Protein AF-A0A0E0L0E4-F1 (afdb_monomer)

Radius of gyration: 17.65 Å; Cα contacts (8 Å, |Δi|>4): 82; chains: 1; bounding box: 41×25×49 Å

Solvent-accessible surface area (backbone atoms only — not comparable to full-atom values): 7408 Å² total; per-residue (Å²): 119,54,72,69,57,52,54,55,35,50,76,73,70,47,92,74,53,68,89,71,68,42,75,68,55,52,52,51,51,51,53,51,50,52,49,55,49,50,50,62,72,44,43,63,62,45,50,53,47,28,53,51,43,24,75,77,64,70,45,88,38,86,87,50,52,72,67,56,38,53,50,54,51,47,36,39,79,39,64,85,75,77,55,79,70,53,67,76,75,44,56,71,67,57,52,52,45,43,47,69,47,31,75,75,39,68,78,54,45,61,54,53,49,49,53,48,48,65,68,57,59,77,71,77,127

Nearest PDB structures (foldseek):
  3ouf-assembly1_A  TM=3.220E-01  e=3.395E+00  Bacillus cereus m1550

Mean predicted aligned error: 8.68 Å

Structure (mmCIF, N/CA/C/O backbone):
data_AF-A0A0E0L0E4-F1
#
_entry.id   AF-A0A0E0L0E4-F1
#
loop_
_atom_site.group_PDB
_atom_site.id
_atom_site.type_symbol
_atom_site.label_atom_id
_atom_site.label_alt_id
_atom_site.label_comp_id
_atom_site.label_asym_id
_atom_site.label_entity_id
_atom_site.label_seq_id
_atom_site.pdbx_PDB_ins_code
_atom_site.Cartn_x
_atom_site.Cartn_y
_atom_site.Cartn_z
_atom_site.occupancy
_atom_site.B_iso_or_equiv
_atom_site.auth_seq_id
_atom_site.auth_comp_id
_atom_site.auth_asym_id
_atom_site.auth_atom_id
_atom_site.pdbx_PDB_model_num
ATOM 1 N N . MET A 1 1 ? 22.308 -0.459 -23.152 1.00 84.81 1 MET A N 1
ATOM 2 C CA . MET A 1 1 ? 21.291 -1.029 -22.239 1.00 84.81 1 MET A CA 1
ATOM 3 C C . MET A 1 1 ? 21.944 -2.089 -21.368 1.00 84.81 1 MET A C 1
ATOM 5 O O . MET A 1 1 ? 22.704 -2.883 -21.908 1.00 84.81 1 MET A O 1
ATOM 9 N N . SER A 1 2 ? 21.704 -2.099 -20.056 1.00 88.94 2 SER A N 1
ATOM 10 C CA . SER A 1 2 ? 22.209 -3.167 -19.180 1.00 88.94 2 SER A CA 1
ATOM 11 C C . SER A 1 2 ? 21.304 -4.405 -19.233 1.00 88.94 2 SER A C 1
ATOM 13 O O . SER A 1 2 ? 20.128 -4.308 -19.587 1.00 88.94 2 SER A O 1
ATOM 15 N N . GLN A 1 3 ? 21.829 -5.569 -18.837 1.00 89.69 3 GLN A N 1
ATOM 16 C CA . GLN A 1 3 ? 21.037 -6.801 -18.740 1.00 89.69 3 GLN A CA 1
ATOM 17 C C . GLN A 1 3 ? 19.879 -6.661 -17.739 1.00 89.69 3 GLN A C 1
ATOM 19 O O . GLN A 1 3 ? 18.771 -7.107 -18.023 1.00 89.69 3 GLN A O 1
ATOM 24 N N . GLY A 1 4 ? 20.107 -5.991 -16.603 1.00 88.44 4 GLY A N 1
ATOM 25 C CA . GLY A 1 4 ? 19.070 -5.752 -15.596 1.00 88.44 4 GLY A CA 1
ATOM 26 C C . GLY A 1 4 ? 17.914 -4.896 -16.119 1.00 88.44 4 GLY A C 1
ATOM 27 O O . GLY A 1 4 ? 16.755 -5.249 -15.921 1.00 88.44 4 GLY A O 1
ATOM 28 N N . MET A 1 5 ? 18.217 -3.825 -16.861 1.00 89.56 5 MET A N 1
ATOM 29 C CA . MET A 1 5 ? 17.197 -2.985 -17.498 1.00 89.56 5 MET A CA 1
ATOM 30 C C . MET A 1 5 ? 16.384 -3.776 -18.529 1.00 89.56 5 MET A C 1
ATOM 32 O O . MET A 1 5 ? 15.162 -3.680 -18.539 1.00 89.56 5 MET A O 1
ATOM 36 N N . ASN A 1 6 ? 17.039 -4.605 -19.347 1.00 91.00 6 ASN A N 1
ATOM 37 C CA . ASN A 1 6 ? 16.347 -5.463 -20.310 1.00 91.00 6 ASN A CA 1
ATOM 38 C C . ASN A 1 6 ? 15.398 -6.455 -19.609 1.00 91.00 6 ASN A C 1
ATOM 40 O O . ASN A 1 6 ? 14.260 -6.638 -20.026 1.00 91.00 6 ASN A O 1
ATOM 44 N N . MET A 1 7 ? 15.833 -7.074 -18.506 1.00 91.06 7 MET A N 1
ATOM 45 C CA . MET A 1 7 ? 14.976 -7.969 -17.718 1.00 91.06 7 MET A CA 1
ATOM 46 C C . MET A 1 7 ? 13.759 -7.241 -17.138 1.00 91.06 7 MET A C 1
ATOM 48 O O . MET A 1 7 ? 12.656 -7.769 -17.227 1.00 91.06 7 MET A O 1
ATOM 52 N N . LEU A 1 8 ? 13.948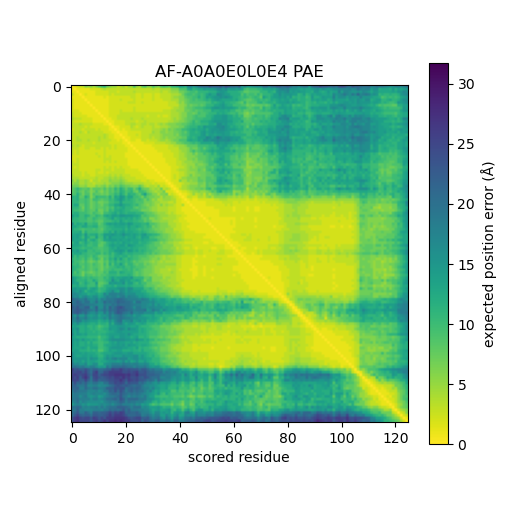 -6.042 -16.577 1.00 90.56 8 LEU A N 1
ATOM 53 C CA . LEU A 1 8 ? 12.862 -5.217 -16.045 1.00 90.56 8 LEU A CA 1
ATOM 54 C C . LEU A 1 8 ? 11.844 -4.862 -17.136 1.00 90.56 8 LEU A C 1
ATOM 56 O O . LEU A 1 8 ? 10.663 -5.137 -16.976 1.00 90.56 8 LEU A O 1
ATOM 60 N N . LEU A 1 9 ? 12.293 -4.306 -18.262 1.00 90.19 9 LEU A N 1
ATOM 61 C CA . LEU A 1 9 ? 11.404 -3.879 -19.349 1.00 90.19 9 LEU A CA 1
A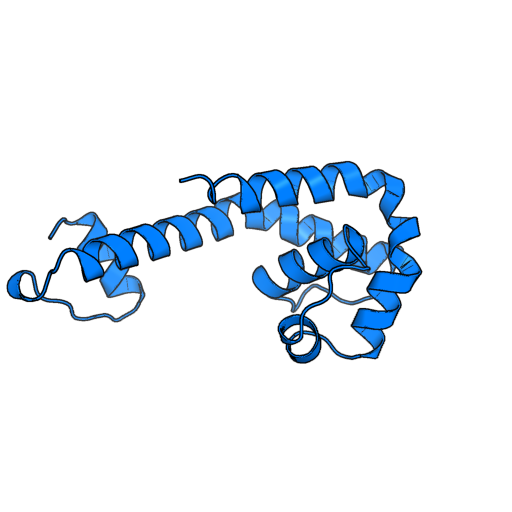TOM 62 C C . LEU A 1 9 ? 10.606 -5.053 -19.937 1.00 90.19 9 LEU A C 1
ATOM 64 O O . LEU A 1 9 ? 9.400 -4.930 -20.150 1.00 90.19 9 LEU A O 1
ATOM 68 N N . ASN A 1 10 ? 11.237 -6.221 -20.091 1.00 90.50 10 ASN A N 1
ATOM 69 C CA . ASN A 1 10 ? 10.556 -7.431 -20.552 1.00 90.50 10 ASN A CA 1
ATOM 70 C C . ASN A 1 10 ? 9.483 -7.933 -19.574 1.00 90.50 10 ASN A C 1
ATOM 72 O O . ASN A 1 10 ? 8.465 -8.448 -20.033 1.00 90.50 10 ASN A O 1
ATOM 76 N N . ARG A 1 11 ? 9.648 -7.760 -18.249 1.00 89.19 11 ARG A N 1
ATOM 77 C CA . ARG A 1 11 ? 8.584 -8.096 -17.275 1.00 89.19 11 ARG A CA 1
ATOM 78 C C . ARG A 1 11 ? 7.301 -7.306 -17.528 1.00 89.19 11 ARG A C 1
ATOM 80 O O . ARG A 1 11 ? 6.216 -7.837 -17.321 1.00 89.19 11 ARG A O 1
ATOM 87 N N . TYR A 1 12 ? 7.435 -6.073 -18.010 1.00 88.06 12 TYR A N 1
ATOM 88 C CA . TYR A 1 12 ? 6.320 -5.195 -18.364 1.00 88.06 12 TYR A CA 1
ATOM 89 C C . TYR A 1 12 ? 5.889 -5.312 -19.836 1.00 88.06 12 TYR A C 1
ATOM 91 O O . TYR A 1 12 ? 5.041 -4.545 -20.286 1.00 88.06 12 TYR A O 1
ATOM 99 N N . GLY A 1 13 ? 6.461 -6.249 -20.605 1.00 90.62 13 GLY A N 1
ATOM 100 C CA . GLY A 1 13 ? 6.153 -6.422 -22.029 1.00 90.62 13 GLY A CA 1
ATOM 101 C C . GLY A 1 13 ? 6.632 -5.268 -22.917 1.00 90.62 13 GLY A C 1
ATOM 102 O O . GLY A 1 13 ? 6.105 -5.077 -24.012 1.00 90.62 13 GLY A O 1
ATOM 103 N N . LEU A 1 14 ? 7.607 -4.480 -22.452 1.00 89.50 14 LEU A N 1
ATOM 104 C CA . LEU A 1 14 ? 8.156 -3.345 -23.188 1.00 89.50 14 LEU A CA 1
ATOM 105 C C . LEU A 1 14 ? 9.308 -3.810 -24.091 1.00 89.50 14 LEU A C 1
ATOM 107 O O . LEU A 1 14 ? 10.423 -4.030 -23.619 1.00 89.50 14 LEU A O 1
ATOM 111 N N . ASP A 1 15 ? 9.048 -3.912 -25.397 1.00 90.25 15 ASP A N 1
ATOM 112 C CA . ASP A 1 15 ? 10.059 -4.238 -26.414 1.00 90.25 15 ASP A CA 1
ATOM 113 C C . ASP A 1 15 ? 10.896 -2.998 -26.774 1.00 90.25 15 ASP A C 1
ATOM 115 O O . ASP A 1 15 ? 10.655 -2.300 -27.763 1.00 90.25 15 ASP A O 1
ATOM 119 N N . VAL A 1 16 ? 11.862 -2.676 -25.913 1.00 89.56 16 VAL A N 1
ATOM 120 C CA . VAL A 1 16 ? 12.820 -1.588 -26.137 1.00 89.56 16 VAL A CA 1
ATOM 121 C C . VAL A 1 16 ? 14.118 -2.184 -26.657 1.00 89.56 16 VAL A C 1
ATOM 123 O O . VAL A 1 16 ? 14.770 -2.964 -25.968 1.00 89.56 16 VAL A O 1
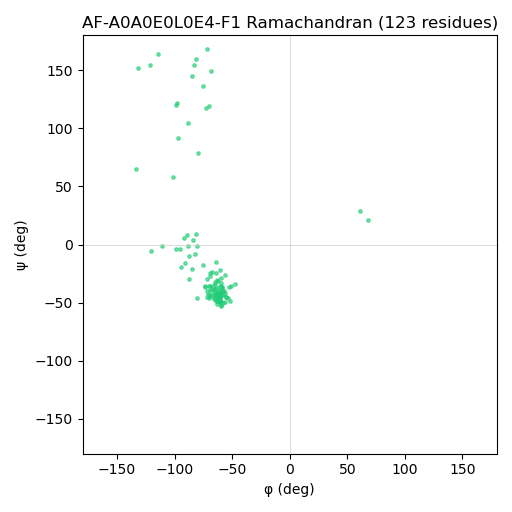ATOM 126 N N . LYS A 1 17 ? 14.539 -1.772 -27.854 1.00 90.88 17 LYS A N 1
ATOM 127 C CA . LYS A 1 17 ? 15.832 -2.173 -28.424 1.00 90.88 17 LYS A CA 1
ATOM 128 C C . LYS A 1 17 ? 16.974 -1.297 -27.894 1.00 90.88 17 LYS A C 1
ATOM 130 O O . LYS A 1 17 ? 16.726 -0.150 -27.513 1.00 90.88 17 LYS A O 1
ATOM 135 N N . PRO A 1 18 ? 18.231 -1.782 -27.873 1.00 89.25 18 PRO 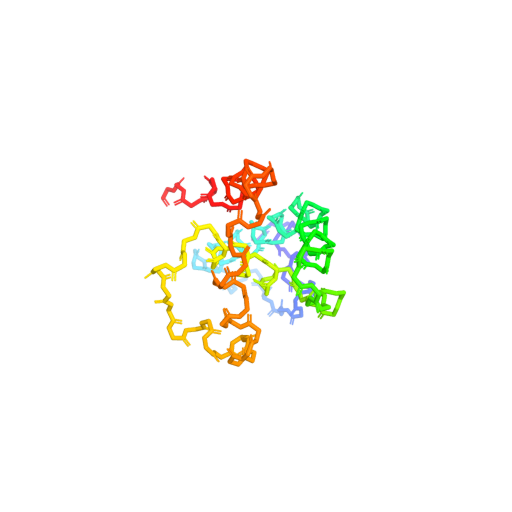A N 1
ATOM 136 C CA . PRO A 1 18 ? 19.381 -1.012 -27.394 1.00 89.25 18 PRO A CA 1
ATOM 137 C C . PRO A 1 18 ? 19.512 0.384 -28.009 1.00 89.25 18 PRO A C 1
ATOM 139 O O . PRO A 1 18 ? 19.879 1.320 -27.303 1.00 89.25 18 PRO A O 1
ATOM 142 N N . GLU A 1 19 ? 19.165 0.531 -29.285 1.00 92.81 19 GLU A N 1
ATOM 143 C CA . GLU A 1 19 ? 19.266 1.776 -30.053 1.00 92.81 19 GLU A CA 1
ATOM 144 C C . GLU A 1 19 ? 18.166 2.788 -29.694 1.00 92.81 19 GLU A C 1
ATOM 146 O O . GLU A 1 19 ? 18.297 3.973 -29.985 1.00 92.81 19 GLU A O 1
ATOM 151 N N . MET A 1 20 ? 17.083 2.333 -29.056 1.00 90.44 20 MET A N 1
ATOM 152 C CA . MET A 1 20 ? 15.962 3.172 -28.620 1.00 90.44 20 MET A CA 1
ATOM 153 C C . MET A 1 20 ? 16.191 3.773 -27.229 1.00 90.44 20 MET A C 1
ATOM 155 O O . MET A 1 20 ? 15.406 4.613 -26.796 1.00 90.44 20 MET A O 1
ATOM 159 N N . VAL A 1 21 ? 17.233 3.337 -26.510 1.00 90.50 21 V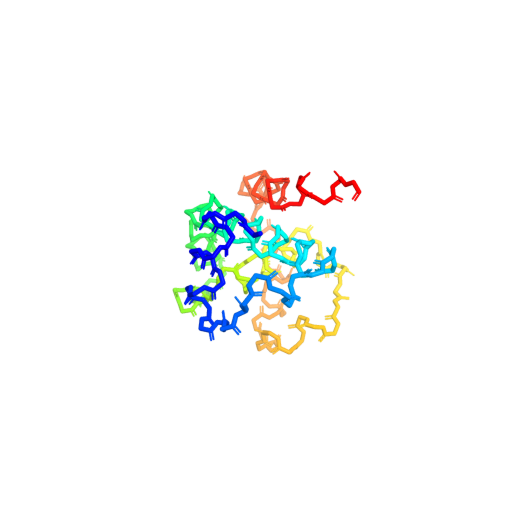AL A N 1
ATOM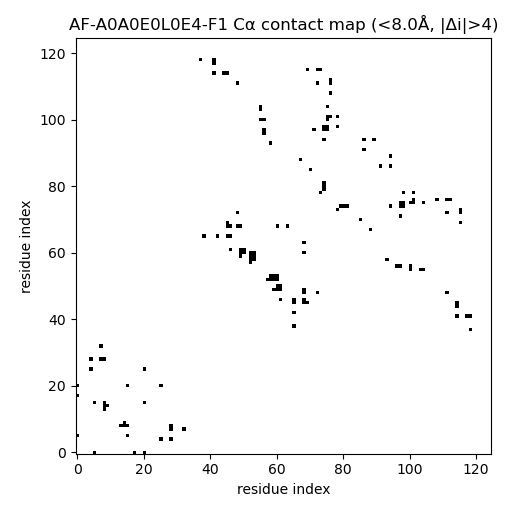 160 C CA . VAL A 1 21 ? 17.486 3.755 -25.127 1.00 90.50 21 VAL A CA 1
ATOM 161 C C . VAL A 1 21 ? 17.924 5.210 -25.076 1.00 90.50 21 VAL A C 1
ATOM 163 O O . VAL A 1 21 ? 18.981 5.580 -25.577 1.00 90.50 21 VAL A O 1
ATOM 166 N N . THR A 1 22 ? 17.124 6.015 -24.387 1.00 93.50 22 THR A N 1
ATOM 167 C CA . THR A 1 22 ? 17.431 7.407 -24.056 1.00 93.50 22 THR A CA 1
ATOM 168 C C . THR A 1 22 ? 17.590 7.571 -22.547 1.00 93.50 22 THR A C 1
ATOM 170 O O . THR A 1 22 ? 17.121 6.732 -21.772 1.00 93.50 22 THR A O 1
ATOM 173 N N . ASP A 1 23 ? 18.180 8.687 -22.116 1.00 92.88 23 ASP A N 1
ATOM 174 C CA . ASP A 1 23 ? 18.270 9.057 -20.696 1.00 92.88 23 ASP A CA 1
ATOM 175 C C . ASP A 1 23 ? 16.904 9.040 -20.000 1.00 92.88 23 ASP A C 1
ATOM 177 O O . ASP A 1 23 ? 16.790 8.622 -18.848 1.00 92.88 23 ASP A O 1
ATOM 181 N N . THR A 1 24 ? 15.846 9.447 -20.705 1.00 90.94 24 THR A N 1
ATOM 182 C CA . THR A 1 24 ? 14.476 9.409 -20.185 1.00 90.94 24 THR A CA 1
ATOM 183 C C . THR A 1 24 ? 14.025 7.981 -19.898 1.00 90.94 24 THR A C 1
ATOM 185 O O . THR A 1 24 ? 13.467 7.723 -18.834 1.00 90.94 24 THR A O 1
ATOM 188 N N . ILE A 1 25 ? 14.295 7.035 -20.803 1.00 89.62 25 ILE A N 1
ATOM 189 C CA . ILE A 1 25 ? 13.935 5.624 -20.598 1.00 89.62 25 ILE A CA 1
ATOM 190 C C . ILE A 1 25 ? 14.739 5.035 -19.437 1.00 89.62 25 ILE A C 1
ATOM 192 O O . ILE A 1 25 ? 14.184 4.288 -18.638 1.00 89.62 25 ILE A O 1
ATOM 196 N N . ILE A 1 26 ? 16.018 5.398 -19.301 1.00 88.56 26 ILE A N 1
ATOM 197 C CA . ILE A 1 26 ? 16.843 4.961 -18.168 1.00 88.56 26 ILE A CA 1
ATOM 198 C C . ILE A 1 26 ? 16.237 5.454 -16.850 1.00 88.56 26 ILE A C 1
ATOM 200 O O . ILE A 1 26 ? 16.022 4.651 -15.946 1.00 88.56 26 ILE A O 1
ATOM 204 N N . LYS A 1 27 ? 15.896 6.745 -16.750 1.00 88.38 27 LYS A N 1
ATOM 205 C CA . LYS A 1 27 ? 15.278 7.317 -15.542 1.00 88.38 27 LYS A CA 1
ATOM 206 C C . LYS A 1 27 ? 13.941 6.660 -15.206 1.00 88.38 27 LYS A C 1
ATOM 208 O O . LYS A 1 27 ? 13.707 6.330 -14.049 1.00 88.38 27 LYS A O 1
ATOM 213 N N . LEU A 1 28 ? 13.086 6.437 -16.206 1.00 86.94 28 LEU A N 1
ATOM 214 C CA . LEU A 1 28 ? 11.799 5.766 -16.010 1.00 86.94 28 LEU A CA 1
ATOM 215 C C . LEU A 1 28 ? 11.970 4.305 -15.579 1.00 86.94 28 LEU A C 1
ATOM 217 O O . LEU A 1 28 ? 11.239 3.846 -14.710 1.00 86.94 28 LEU A O 1
ATOM 221 N N . ALA A 1 29 ? 12.943 3.585 -16.138 1.00 86.88 29 ALA A N 1
ATOM 222 C CA . ALA A 1 29 ? 13.251 2.218 -15.729 1.00 86.88 29 ALA A CA 1
ATOM 223 C C . ALA A 1 29 ? 13.775 2.158 -14.284 1.00 86.88 29 ALA A C 1
ATOM 225 O O . ALA A 1 29 ? 13.344 1.298 -13.523 1.00 86.88 29 ALA A O 1
ATOM 226 N N . CYS A 1 30 ? 14.653 3.082 -13.881 1.00 86.00 30 CYS A N 1
ATOM 227 C CA . CYS A 1 30 ? 15.087 3.182 -12.485 1.00 86.00 30 CYS A CA 1
ATOM 228 C C . CYS A 1 30 ? 13.904 3.469 -11.554 1.00 86.00 30 CYS A C 1
ATOM 230 O O . CYS A 1 30 ? 13.728 2.765 -10.569 1.00 86.00 30 CYS A O 1
ATOM 232 N N . LEU A 1 31 ? 13.041 4.423 -11.918 1.00 84.25 31 LEU A N 1
ATOM 233 C CA . LEU A 1 31 ? 11.848 4.745 -11.139 1.00 84.25 31 LEU A CA 1
ATOM 234 C C . LEU A 1 31 ? 10.903 3.539 -11.000 1.00 84.25 31 LEU A C 1
ATOM 236 O O . LEU A 1 31 ? 10.413 3.270 -9.910 1.00 84.25 31 LEU A O 1
ATOM 240 N N . LEU A 1 32 ? 10.669 2.792 -12.085 1.00 85.31 32 LEU A N 1
ATOM 241 C CA . LEU A 1 32 ? 9.868 1.563 -12.054 1.00 85.31 32 LEU A CA 1
ATOM 242 C C . LEU A 1 32 ? 10.475 0.512 -11.119 1.00 85.31 32 LEU A C 1
ATOM 244 O O . LEU A 1 32 ? 9.750 -0.103 -10.343 1.00 85.31 32 LEU A O 1
ATOM 248 N N . LEU A 1 33 ? 11.796 0.328 -11.169 1.00 83.44 33 LEU A N 1
ATOM 249 C CA . LEU A 1 33 ? 12.498 -0.597 -10.284 1.00 83.44 33 LEU A CA 1
ATOM 250 C C . LEU A 1 33 ? 12.377 -0.179 -8.813 1.00 83.44 33 LEU A C 1
ATOM 252 O O . LEU A 1 33 ? 12.136 -1.029 -7.956 1.00 83.44 33 LEU A O 1
ATOM 256 N N . ASP A 1 34 ? 12.512 1.114 -8.522 1.00 79.69 34 ASP A N 1
ATOM 257 C CA . ASP A 1 34 ? 12.358 1.653 -7.171 1.00 79.69 34 ASP A CA 1
ATOM 258 C C . ASP A 1 34 ? 10.925 1.466 -6.660 1.00 79.69 34 ASP A C 1
ATOM 260 O O . ASP A 1 34 ? 10.733 1.122 -5.492 1.00 79.69 34 ASP A O 1
ATOM 264 N N . CYS A 1 35 ? 9.920 1.618 -7.529 1.00 75.12 35 CYS A N 1
ATOM 265 C CA . CYS A 1 35 ? 8.528 1.308 -7.209 1.00 75.12 35 CYS A CA 1
ATOM 266 C C . CYS A 1 35 ? 8.335 -0.183 -6.891 1.00 75.12 35 CYS A C 1
ATOM 268 O O . CYS A 1 35 ? 7.820 -0.492 -5.818 1.00 75.12 35 CYS A O 1
ATOM 270 N N . GLU A 1 36 ? 8.805 -1.104 -7.747 1.00 77.19 36 GLU A N 1
ATOM 271 C CA . GLU A 1 36 ? 8.728 -2.554 -7.479 1.00 77.19 36 GLU A CA 1
ATOM 272 C C . GLU A 1 36 ? 9.412 -2.913 -6.150 1.00 77.19 36 GLU A C 1
ATOM 274 O O . GLU A 1 36 ? 8.902 -3.711 -5.361 1.00 77.19 36 GLU A O 1
ATOM 279 N N . TYR A 1 37 ? 10.569 -2.307 -5.872 1.00 78.31 37 TYR A N 1
ATOM 280 C CA . TYR A 1 37 ? 11.298 -2.543 -4.633 1.00 78.31 37 TYR A CA 1
ATOM 281 C C . TYR A 1 37 ? 10.542 -2.017 -3.406 1.00 78.31 37 TYR A C 1
ATOM 283 O O . TYR A 1 37 ? 10.475 -2.708 -2.385 1.00 78.31 37 TYR A O 1
ATOM 291 N N . CYS A 1 38 ? 9.948 -0.824 -3.496 1.00 71.56 38 CYS A N 1
ATOM 292 C CA . CYS A 1 38 ? 9.110 -0.262 -2.435 1.00 71.56 38 CYS A CA 1
ATOM 293 C C . CYS A 1 38 ? 7.883 -1.139 -2.155 1.00 71.56 38 CYS A C 1
ATOM 295 O O . CYS A 1 38 ? 7.580 -1.390 -0.984 1.00 71.56 38 CYS A O 1
ATOM 297 N N . ASP A 1 39 ? 7.226 -1.638 -3.204 1.00 72.94 39 ASP A N 1
ATOM 298 C CA . ASP A 1 39 ? 6.072 -2.530 -3.095 1.00 72.94 39 ASP A CA 1
ATOM 299 C C . ASP A 1 39 ? 6.455 -3.828 -2.381 1.00 72.94 39 ASP A C 1
ATOM 301 O O . ASP A 1 39 ? 5.817 -4.211 -1.400 1.00 72.94 39 ASP A O 1
ATOM 305 N N . VAL A 1 40 ? 7.545 -4.483 -2.797 1.00 76.88 40 VAL A N 1
ATOM 306 C CA . VAL A 1 40 ? 8.002 -5.734 -2.172 1.00 76.88 40 VAL A CA 1
ATOM 307 C C . VAL A 1 40 ? 8.417 -5.509 -0.720 1.00 76.88 40 VAL A C 1
ATOM 309 O O . VAL A 1 40 ? 7.979 -6.255 0.1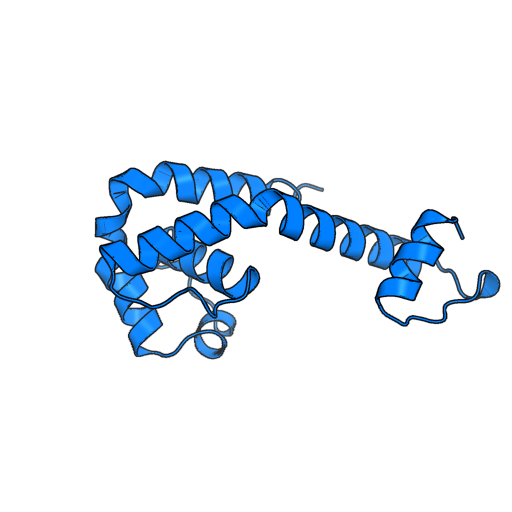59 1.00 76.88 40 VAL A O 1
ATOM 312 N N . LYS A 1 41 ? 9.232 -4.482 -0.452 1.00 78.69 41 LYS A N 1
ATOM 313 C CA . LYS A 1 41 ? 9.777 -4.204 0.884 1.00 78.69 41 LYS A CA 1
ATOM 314 C C . LYS A 1 41 ? 8.672 -3.936 1.903 1.00 78.69 41 LYS A C 1
ATOM 316 O O . LYS A 1 41 ? 8.733 -4.471 3.005 1.00 78.69 41 LYS A O 1
ATOM 321 N N . ASN A 1 42 ? 7.681 -3.128 1.534 1.00 78.31 42 ASN A N 1
ATOM 322 C CA . ASN A 1 42 ? 6.634 -2.691 2.457 1.00 78.31 42 ASN A CA 1
ATOM 323 C C . ASN A 1 42 ? 5.370 -3.568 2.386 1.00 78.31 42 ASN A C 1
ATOM 325 O O . ASN A 1 42 ? 4.453 -3.364 3.177 1.00 78.31 42 ASN A O 1
ATOM 329 N N . SER A 1 43 ? 5.308 -4.551 1.476 1.00 84.88 43 SER A N 1
ATOM 330 C CA . SER A 1 43 ? 4.126 -5.404 1.267 1.00 84.88 43 SER A CA 1
ATOM 331 C C . SER A 1 43 ? 3.602 -6.038 2.554 1.00 84.88 43 SER A C 1
ATOM 333 O O . SER A 1 43 ? 2.410 -5.956 2.833 1.00 84.88 43 SER A O 1
ATOM 335 N N . LYS A 1 44 ? 4.482 -6.648 3.356 1.00 86.12 44 LYS A N 1
ATOM 336 C CA . LYS A 1 44 ? 4.099 -7.321 4.604 1.00 86.12 44 LYS A CA 1
ATOM 337 C C . LYS A 1 44 ? 3.504 -6.345 5.608 1.00 86.12 44 LYS A C 1
ATOM 339 O O . LYS A 1 44 ? 2.427 -6.602 6.133 1.00 86.12 44 LYS A O 1
ATOM 344 N N . ASP A 1 45 ? 4.169 -5.216 5.824 1.00 84.12 45 ASP A N 1
ATOM 345 C CA . ASP A 1 45 ? 3.724 -4.237 6.812 1.00 84.12 45 ASP A CA 1
ATOM 346 C C . ASP A 1 45 ? 2.420 -3.548 6.377 1.00 84.12 45 ASP A C 1
ATOM 348 O O . ASP A 1 45 ? 1.532 -3.307 7.197 1.00 84.12 45 ASP A O 1
ATOM 352 N N . LEU A 1 46 ? 2.252 -3.293 5.074 1.00 87.62 46 LEU A N 1
ATOM 353 C CA . LEU A 1 46 ? 1.001 -2.787 4.505 1.00 87.62 46 LEU A CA 1
ATOM 354 C C . LEU A 1 46 ? -0.152 -3.780 4.685 1.00 87.62 46 LEU A C 1
ATOM 356 O O . LEU A 1 46 ? -1.254 -3.370 5.046 1.00 87.62 46 LEU A O 1
ATOM 360 N N . ARG A 1 47 ? 0.093 -5.078 4.471 1.00 91.00 47 ARG A N 1
ATOM 361 C CA . ARG A 1 47 ? -0.916 -6.132 4.665 1.00 91.00 47 ARG A CA 1
ATOM 362 C C . ARG A 1 47 ? -1.318 -6.269 6.130 1.00 91.00 47 ARG A C 1
ATOM 364 O O . ARG A 1 47 ? -2.510 -6.228 6.413 1.00 91.00 47 ARG A O 1
ATOM 371 N N . LEU A 1 48 ? -0.347 -6.293 7.045 1.00 88.12 48 LEU A N 1
ATOM 372 C CA . LEU A 1 48 ? -0.603 -6.264 8.491 1.00 88.12 48 LEU A CA 1
ATOM 373 C C . LEU A 1 48 ? -1.417 -5.030 8.892 1.00 88.12 48 LEU A C 1
ATOM 375 O O . LEU A 1 48 ? -2.339 -5.111 9.697 1.00 88.12 48 LEU A O 1
ATOM 379 N N . THR A 1 49 ? -1.120 -3.873 8.302 1.00 85.50 49 THR A N 1
ATOM 380 C CA . THR A 1 49 ? -1.906 -2.666 8.570 1.00 85.50 49 THR A CA 1
ATOM 381 C C . THR A 1 49 ? -3.338 -2.783 8.044 1.00 85.50 49 THR A C 1
ATOM 383 O O . THR A 1 49 ? -4.261 -2.315 8.705 1.00 85.50 49 THR A O 1
ATOM 386 N N . GLY A 1 50 ? -3.545 -3.448 6.904 1.00 91.25 50 GLY A N 1
ATOM 387 C CA . GLY A 1 50 ? -4.874 -3.818 6.411 1.00 91.25 50 GLY A CA 1
ATOM 388 C C . GLY A 1 50 ? -5.657 -4.680 7.406 1.00 91.25 50 GLY A C 1
ATOM 389 O O . GLY A 1 50 ? -6.819 -4.386 7.673 1.00 91.25 50 GLY A O 1
ATOM 390 N N . GLU A 1 51 ? -5.012 -5.674 8.022 1.00 90.88 51 GLU A N 1
ATOM 391 C CA . GLU A 1 51 ? -5.623 -6.506 9.073 1.00 90.88 51 GLU A CA 1
ATOM 392 C C . GLU A 1 51 ? -6.047 -5.662 10.287 1.00 90.88 51 GLU A C 1
ATOM 394 O O . GLU A 1 51 ? -7.173 -5.788 10.768 1.00 90.88 51 GLU A O 1
ATOM 399 N N . TYR A 1 52 ? -5.210 -4.716 10.727 1.00 89.62 52 TYR A N 1
ATOM 400 C CA . TYR A 1 52 ? -5.580 -3.784 11.800 1.00 89.62 52 TYR A CA 1
ATOM 401 C C . TYR A 1 52 ? -6.730 -2.845 11.414 1.00 89.62 52 TYR A C 1
ATOM 403 O O . TYR A 1 52 ? -7.536 -2.462 12.267 1.00 89.62 52 TYR A O 1
ATOM 411 N N . ILE A 1 53 ? -6.819 -2.432 10.146 1.00 91.56 53 ILE A N 1
ATOM 412 C CA . ILE A 1 53 ? -7.948 -1.631 9.657 1.00 91.56 53 ILE A CA 1
ATOM 413 C C . ILE A 1 53 ? -9.243 -2.437 9.743 1.00 91.56 53 ILE A C 1
ATOM 415 O O . ILE A 1 53 ? -10.258 -1.904 10.208 1.00 91.56 53 ILE A O 1
ATOM 419 N N . GLU A 1 54 ? -9.200 -3.709 9.363 1.00 93.31 54 GLU A N 1
ATOM 420 C CA . GLU A 1 54 ? -10.339 -4.609 9.486 1.00 93.31 54 GLU A CA 1
ATOM 421 C C . GLU A 1 54 ? -10.723 -4.850 10.948 1.00 93.31 54 GLU A C 1
ATOM 423 O O . GLU A 1 54 ? -11.895 -4.719 11.296 1.00 93.31 54 GLU A O 1
ATOM 428 N N . GLU A 1 55 ? -9.759 -5.090 11.834 1.00 91.44 55 GLU A N 1
ATOM 429 C CA . GLU A 1 55 ? -10.014 -5.310 13.261 1.00 91.44 55 GLU A CA 1
ATOM 430 C C . GLU A 1 55 ? -10.659 -4.086 13.940 1.00 91.44 55 GLU A C 1
ATOM 432 O O . GLU A 1 55 ? -11.653 -4.206 14.660 1.00 91.44 55 GLU A O 1
ATOM 437 N N . LEU A 1 56 ? -10.117 -2.886 13.706 1.00 89.50 56 LEU A N 1
ATOM 438 C CA . LEU A 1 56 ? -10.510 -1.678 14.445 1.00 89.50 56 LEU A CA 1
ATOM 439 C C . LEU A 1 56 ? -11.709 -0.942 13.830 1.00 89.50 56 LEU A C 1
ATOM 441 O O . LEU A 1 56 ? -12.485 -0.290 14.549 1.00 89.50 56 LEU A O 1
ATOM 445 N N . SER A 1 57 ? -11.865 -1.039 12.508 1.00 90.31 57 SER A N 1
ATOM 446 C CA . SER A 1 57 ? -12.897 -0.326 11.748 1.00 90.31 57 SER A CA 1
ATOM 447 C C . SER A 1 57 ? -13.847 -1.248 10.995 1.00 90.31 57 SER A C 1
ATOM 449 O O . SER A 1 57 ? -14.829 -0.762 10.439 1.00 90.31 57 SER A O 1
ATOM 451 N N . GLY A 1 58 ? -13.635 -2.564 10.969 1.00 93.12 58 GLY A N 1
ATOM 452 C CA . GLY A 1 58 ? -14.513 -3.505 10.263 1.00 93.12 58 GLY A CA 1
ATOM 453 C C . GLY A 1 58 ? -14.589 -3.248 8.758 1.00 93.12 58 GLY A C 1
ATOM 454 O O . GLY A 1 58 ? -15.650 -3.444 8.168 1.00 93.12 58 GLY A O 1
ATOM 455 N N . ILE A 1 59 ? -13.528 -2.695 8.165 1.00 94.00 59 ILE A N 1
ATOM 456 C CA . ILE A 1 59 ? -13.399 -2.493 6.717 1.00 94.00 59 ILE A CA 1
ATOM 457 C C . ILE A 1 59 ? -12.576 -3.659 6.184 1.00 94.00 59 ILE A C 1
ATOM 459 O O . ILE A 1 59 ? -11.453 -3.853 6.632 1.00 94.00 59 ILE A O 1
ATOM 463 N N . LYS A 1 60 ? -13.125 -4.425 5.242 1.00 94.19 60 LYS A N 1
ATOM 464 C CA . LYS A 1 60 ? -12.407 -5.556 4.651 1.00 94.19 60 LYS A CA 1
ATOM 465 C C . LYS A 1 60 ? -11.312 -5.053 3.720 1.00 94.19 60 LYS A C 1
ATOM 467 O O . LYS A 1 60 ? -11.612 -4.404 2.718 1.00 94.19 60 LYS A O 1
ATOM 472 N N . CYS A 1 61 ? -10.066 -5.372 4.047 1.00 92.56 61 CYS A N 1
ATOM 473 C CA . CYS A 1 61 ? -8.892 -4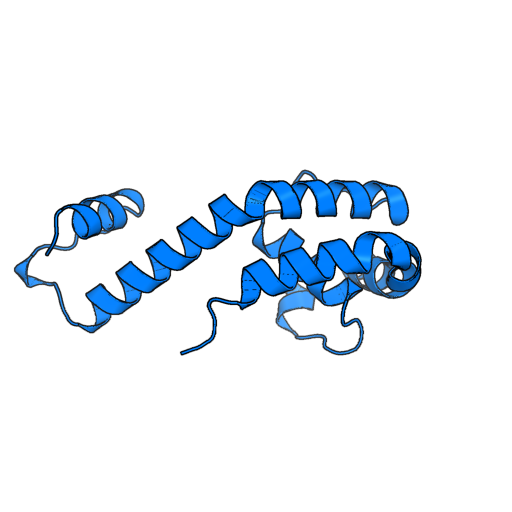.894 3.312 1.00 92.56 61 CYS A CA 1
ATOM 474 C C . CYS A 1 61 ? -8.164 -5.996 2.524 1.00 92.56 61 CYS A C 1
ATOM 476 O O . CYS A 1 61 ? -7.189 -5.694 1.839 1.00 92.56 61 CYS A O 1
ATOM 478 N N . GLU A 1 62 ? -8.617 -7.253 2.591 1.00 90.31 62 GLU A N 1
ATOM 479 C CA . GLU A 1 62 ? -7.989 -8.396 1.904 1.00 90.31 62 GLU A CA 1
ATOM 480 C C . GLU A 1 62 ? -7.821 -8.146 0.393 1.00 90.31 62 GLU A C 1
ATOM 482 O O . GLU A 1 62 ? -6.724 -8.301 -0.146 1.00 90.31 62 GLU A O 1
ATOM 487 N N . ASP A 1 63 ? -8.871 -7.632 -0.254 1.00 91.81 63 ASP A N 1
ATOM 488 C CA . ASP A 1 63 ? -8.899 -7.350 -1.695 1.00 91.81 63 ASP A CA 1
ATOM 489 C C . ASP A 1 63 ? -8.223 -6.025 -2.090 1.00 91.81 63 ASP A C 1
ATOM 491 O O . ASP A 1 63 ? -8.186 -5.666 -3.268 1.00 91.81 63 ASP A O 1
ATOM 495 N N . TRP A 1 64 ? -7.711 -5.245 -1.133 1.00 92.19 64 TRP A N 1
ATOM 496 C CA . TRP A 1 64 ? -7.058 -3.978 -1.457 1.00 92.19 64 TRP A CA 1
ATOM 497 C C . TRP A 1 64 ? -5.671 -4.238 -2.041 1.00 92.19 64 TRP A C 1
ATOM 499 O O . TRP A 1 64 ? -4.903 -5.062 -1.540 1.00 92.19 64 TRP A O 1
ATOM 509 N N . ASP A 1 65 ? -5.310 -3.522 -3.102 1.00 89.19 65 ASP A N 1
ATOM 510 C CA . ASP A 1 65 ? -3.923 -3.483 -3.553 1.00 89.19 65 ASP A CA 1
ATOM 511 C C . ASP A 1 65 ? -3.045 -2.670 -2.575 1.00 89.19 65 ASP A C 1
ATOM 513 O O . ASP A 1 65 ? -3.534 -1.995 -1.661 1.00 89.19 65 ASP A O 1
ATOM 517 N N . LEU A 1 66 ? -1.720 -2.759 -2.736 1.00 86.38 66 LEU A N 1
ATOM 518 C CA . LEU A 1 66 ? -0.772 -2.080 -1.845 1.00 86.38 66 LEU A CA 1
ATOM 519 C C . LEU A 1 66 ? -0.916 -0.550 -1.886 1.00 86.38 66 LEU A C 1
ATOM 521 O O . LEU A 1 66 ? -0.718 0.103 -0.861 1.00 86.38 66 LEU A O 1
ATOM 525 N N . MET A 1 67 ? -1.309 0.018 -3.031 1.00 86.12 67 MET A N 1
ATOM 526 C CA . MET A 1 67 ? -1.520 1.458 -3.188 1.00 86.12 67 MET A CA 1
ATOM 527 C C . MET A 1 67 ? -2.751 1.912 -2.405 1.00 86.12 67 MET A C 1
ATOM 529 O O . MET A 1 67 ? -2.700 2.908 -1.677 1.00 86.12 67 MET A O 1
ATOM 533 N N . ARG A 1 68 ? -3.847 1.155 -2.493 1.00 90.00 68 ARG A N 1
ATOM 534 C CA . ARG A 1 68 ? -5.062 1.393 -1.717 1.00 90.00 68 ARG A CA 1
ATOM 535 C C . ARG A 1 68 ? -4.785 1.255 -0.220 1.00 90.00 68 ARG A C 1
ATOM 537 O O . ARG A 1 68 ? -5.175 2.134 0.541 1.00 90.00 68 ARG A O 1
ATOM 544 N N . LEU A 1 69 ? -4.022 0.250 0.215 1.00 90.56 69 LEU A N 1
ATOM 545 C CA . LEU A 1 69 ? -3.592 0.125 1.618 1.00 90.56 69 LEU A CA 1
ATOM 546 C C . LEU A 1 69 ? -2.776 1.338 2.090 1.00 90.56 69 LEU A C 1
ATOM 548 O O . LEU A 1 69 ? -3.125 1.960 3.094 1.00 90.56 69 LEU A O 1
ATOM 552 N N . ALA A 1 70 ? -1.734 1.722 1.348 1.00 86.94 70 ALA A N 1
ATOM 553 C CA . ALA A 1 70 ? -0.901 2.880 1.676 1.00 86.94 70 ALA A CA 1
ATOM 554 C C . ALA A 1 70 ? -1.721 4.181 1.752 1.00 86.94 70 ALA A C 1
ATOM 556 O O . ALA A 1 70 ? -1.504 5.020 2.629 1.00 86.94 70 ALA A O 1
ATOM 557 N N . THR A 1 71 ? -2.705 4.328 0.867 1.00 88.12 71 THR A N 1
ATOM 558 C CA . THR A 1 71 ? -3.582 5.502 0.832 1.00 88.12 71 THR A CA 1
ATOM 559 C C . THR A 1 71 ? -4.551 5.514 2.019 1.00 88.12 71 THR A C 1
ATOM 561 O O . THR A 1 71 ? -4.736 6.557 2.643 1.00 88.12 71 THR A O 1
ATOM 564 N N . GLY A 1 72 ? -5.100 4.360 2.414 1.00 90.50 72 GLY A N 1
ATOM 565 C CA . GLY A 1 72 ? -5.913 4.237 3.629 1.00 90.50 72 GLY A CA 1
ATOM 566 C C . GLY A 1 72 ? -5.135 4.627 4.890 1.00 90.50 72 GLY A C 1
ATOM 567 O O . GLY A 1 72 ? -5.637 5.377 5.728 1.00 90.50 72 GLY A O 1
ATOM 568 N N . ILE A 1 73 ? -3.871 4.202 4.984 1.00 88.06 73 ILE A N 1
ATOM 569 C CA . ILE A 1 73 ? -2.964 4.585 6.076 1.00 88.06 73 ILE A CA 1
ATOM 570 C C . ILE A 1 73 ? -2.735 6.095 6.101 1.00 88.06 73 ILE A C 1
ATOM 572 O O . ILE A 1 73 ? -2.844 6.714 7.161 1.00 88.06 73 ILE A O 1
ATOM 576 N N . LYS A 1 74 ? -2.465 6.705 4.941 1.00 86.75 74 LYS A N 1
ATOM 577 C CA . LYS A 1 74 ? -2.307 8.159 4.827 1.00 86.75 74 LYS A CA 1
ATOM 578 C C . LYS A 1 74 ? -3.540 8.889 5.372 1.00 86.75 74 LYS A C 1
ATOM 580 O O . LYS A 1 74 ? -3.385 9.819 6.157 1.00 86.75 74 LYS A O 1
ATOM 585 N N . ILE A 1 75 ? -4.747 8.445 5.021 1.00 88.62 75 ILE A N 1
ATOM 586 C CA . ILE A 1 75 ? -6.003 9.048 5.498 1.00 88.62 75 ILE A CA 1
ATOM 587 C C . ILE A 1 75 ? -6.143 8.916 7.021 1.00 88.62 75 ILE A C 1
ATOM 589 O O . ILE A 1 75 ? -6.533 9.874 7.686 1.00 88.62 75 ILE A O 1
ATOM 593 N N . ILE A 1 76 ? -5.793 7.761 7.595 1.00 87.38 76 ILE A N 1
ATOM 594 C CA . ILE A 1 76 ? -5.805 7.551 9.052 1.00 87.38 76 ILE A CA 1
ATOM 595 C C . ILE A 1 76 ? -4.807 8.488 9.752 1.00 87.38 76 ILE A C 1
ATOM 597 O O . ILE A 1 76 ? -5.122 9.081 10.788 1.00 87.38 76 ILE A O 1
ATOM 601 N N . CYS A 1 77 ? -3.597 8.630 9.205 1.00 84.00 77 CYS A N 1
ATOM 602 C CA . CYS A 1 77 ? -2.542 9.449 9.797 1.00 84.00 77 CYS A CA 1
ATOM 603 C C . CYS A 1 77 ? -2.798 10.960 9.645 1.00 84.00 77 CYS A C 1
ATOM 605 O O . CYS A 1 77 ? -2.507 11.710 10.589 1.00 84.00 77 CYS A O 1
ATOM 607 N N . TYR A 1 78 ? -3.374 11.372 8.508 1.00 84.00 78 TYR A N 1
ATOM 608 C CA . TYR A 1 78 ? -3.594 12.759 8.073 1.00 84.00 78 TYR A CA 1
ATOM 609 C C . TYR A 1 78 ? -5.023 12.974 7.538 1.00 84.00 78 TYR A C 1
ATOM 611 O O . TYR A 1 78 ? -5.218 13.313 6.370 1.00 84.00 78 TYR A O 1
ATOM 619 N N . PRO A 1 79 ? -6.059 12.846 8.384 1.00 80.00 79 PRO A N 1
ATOM 620 C CA . PRO A 1 79 ? -7.459 12.899 7.945 1.00 80.00 79 PRO A CA 1
ATOM 621 C C . PRO A 1 79 ? -7.889 14.250 7.346 1.00 80.00 79 PRO A C 1
ATOM 623 O O . PRO A 1 79 ? -8.938 14.347 6.707 1.00 80.00 79 PRO A O 1
ATOM 626 N N . THR A 1 80 ? -7.101 15.307 7.559 1.00 78.44 80 THR A N 1
ATOM 627 C CA . THR A 1 80 ? -7.339 16.659 7.036 1.00 78.44 80 THR A CA 1
ATOM 628 C C . THR A 1 80 ? -6.688 16.917 5.677 1.00 78.44 80 THR A C 1
ATOM 630 O O . THR A 1 80 ? -7.063 17.879 5.014 1.00 78.44 80 THR A O 1
ATOM 633 N N . GLU A 1 81 ? -5.739 16.084 5.244 1.00 77.19 81 GLU A N 1
ATOM 634 C CA . GLU A 1 81 ? -4.964 16.272 4.007 1.00 77.19 81 GLU A CA 1
ATOM 635 C C . GLU A 1 81 ? -5.490 15.381 2.878 1.00 77.19 81 GLU A C 1
ATOM 637 O O . GLU A 1 81 ? -4.770 14.543 2.325 1.00 77.19 81 GLU A O 1
ATOM 642 N N . ARG A 1 82 ? -6.776 15.559 2.555 1.00 69.69 82 ARG A N 1
ATOM 643 C CA . ARG A 1 82 ? -7.436 14.764 1.519 1.00 69.69 82 ARG A CA 1
ATOM 644 C C . ARG A 1 82 ? -7.229 15.319 0.117 1.00 69.69 82 ARG A C 1
ATOM 646 O O . ARG A 1 82 ? -7.193 16.532 -0.085 1.00 69.69 82 ARG A O 1
ATOM 653 N N . SER A 1 83 ? -7.120 14.417 -0.853 1.00 73.69 83 SER A N 1
ATOM 654 C CA . SER A 1 83 ? -6.981 14.740 -2.278 1.00 73.69 83 SER A CA 1
ATOM 655 C C . SER A 1 83 ? -8.111 14.125 -3.104 1.00 73.69 83 SER A C 1
ATOM 657 O O . SER A 1 83 ? -8.658 13.091 -2.739 1.00 73.69 83 SER A O 1
ATOM 659 N N . THR A 1 84 ? -8.430 14.714 -4.259 1.00 70.12 84 THR A N 1
ATOM 660 C CA . THR A 1 84 ? -9.470 14.192 -5.171 1.00 70.12 84 THR A CA 1
ATOM 661 C C . THR A 1 84 ? -9.179 12.778 -5.685 1.00 70.12 84 THR A C 1
ATOM 663 O O . THR A 1 84 ? -10.095 12.075 -6.096 1.00 70.12 84 THR A O 1
ATOM 666 N N . GLY A 1 85 ? -7.914 12.341 -5.658 1.00 71.94 85 GLY A N 1
ATOM 667 C CA . GLY A 1 85 ? -7.533 10.971 -6.008 1.00 71.94 85 GLY A CA 1
ATOM 668 C C . GLY A 1 85 ? -8.004 9.928 -4.991 1.00 71.94 85 GLY A C 1
ATOM 669 O O . GLY A 1 85 ? -8.245 8.784 -5.363 1.00 71.94 85 GLY A O 1
ATOM 670 N N . GLU A 1 86 ? -8.185 10.314 -3.727 1.00 76.88 86 GLU A N 1
ATOM 671 C CA . GLU A 1 86 ? -8.678 9.419 -2.672 1.00 76.88 86 GLU A CA 1
ATOM 672 C C . GLU A 1 86 ? -10.176 9.135 -2.842 1.00 76.88 86 GLU A C 1
ATOM 674 O O . GLU A 1 86 ? -10.603 7.997 -2.658 1.00 76.88 86 GLU A O 1
ATOM 679 N N . ASP A 1 87 ? -10.950 10.129 -3.292 1.00 75.25 87 ASP A N 1
ATOM 680 C CA . ASP A 1 87 ? -12.389 9.991 -3.564 1.00 75.25 87 ASP A CA 1
ATOM 681 C C . ASP A 1 87 ? -12.683 9.001 -4.710 1.00 75.25 87 ASP A C 1
ATOM 683 O O . ASP A 1 87 ? -13.759 8.413 -4.767 1.00 75.25 87 ASP A O 1
ATOM 687 N N . ALA A 1 88 ? -11.725 8.793 -5.621 1.00 82.44 88 ALA A N 1
ATOM 688 C CA . ALA A 1 88 ? -11.831 7.800 -6.692 1.00 82.44 88 ALA A CA 1
ATOM 689 C C . ALA A 1 88 ? -11.394 6.387 -6.258 1.00 82.44 88 ALA A C 1
ATOM 691 O O . ALA A 1 88 ? -11.750 5.409 -6.913 1.00 82.44 88 ALA A O 1
ATOM 692 N N . MET A 1 89 ? -10.602 6.274 -5.186 1.00 88.44 89 MET A N 1
ATOM 693 C CA . MET A 1 89 ? -9.980 5.020 -4.743 1.00 88.44 89 MET A CA 1
ATOM 694 C C . MET A 1 89 ? -10.799 4.280 -3.674 1.00 88.44 89 MET A C 1
ATOM 696 O O . MET A 1 89 ? -10.622 3.076 -3.482 1.00 88.44 89 MET A O 1
ATOM 700 N N . PHE A 1 90 ? -11.705 4.978 -2.990 1.00 88.38 90 PHE A N 1
ATOM 701 C CA . PHE A 1 90 ? -12.519 4.433 -1.906 1.00 88.38 90 PHE A CA 1
ATOM 702 C C . PHE A 1 90 ? -13.991 4.779 -2.075 1.00 88.38 90 PHE A C 1
ATOM 704 O O . PHE A 1 90 ? -14.342 5.831 -2.608 1.00 88.38 90 PHE A O 1
ATOM 711 N N . ALA A 1 91 ? -14.862 3.922 -1.545 1.00 90.00 91 ALA A N 1
ATOM 712 C CA . ALA A 1 91 ? -16.253 4.300 -1.378 1.00 90.00 91 ALA A CA 1
ATOM 713 C C . ALA A 1 91 ? -16.377 5.396 -0.302 1.00 90.00 91 ALA A C 1
ATOM 715 O O . ALA A 1 91 ? -15.601 5.464 0.656 1.00 90.00 91 ALA A O 1
ATOM 716 N N . GLN A 1 92 ? -17.371 6.274 -0.449 1.00 88.56 92 GLN A N 1
ATOM 717 C CA . GLN A 1 92 ? -17.534 7.428 0.440 1.00 88.56 92 GLN A CA 1
ATOM 718 C C . GLN A 1 92 ? -17.708 7.020 1.912 1.00 88.56 92 GLN A C 1
ATOM 720 O O . GLN A 1 92 ? -17.230 7.705 2.816 1.00 88.56 92 GLN A O 1
ATOM 725 N N . ASP A 1 93 ? -18.402 5.916 2.169 1.00 91.38 93 ASP A N 1
ATOM 726 C CA . ASP A 1 93 ? -18.610 5.372 3.506 1.00 91.38 93 ASP A CA 1
ATOM 727 C C . ASP A 1 93 ? -17.317 4.808 4.109 1.00 91.38 93 ASP A C 1
ATOM 729 O O . ASP A 1 93 ? -17.054 5.060 5.286 1.00 91.38 93 ASP A O 1
ATOM 733 N N . GLU A 1 94 ? -16.475 4.139 3.315 1.00 91.44 94 GLU A N 1
ATOM 734 C CA . GLU A 1 94 ? -15.141 3.695 3.739 1.00 91.44 94 GLU A CA 1
ATOM 735 C C . GLU A 1 94 ? -14.278 4.892 4.158 1.00 91.44 94 GLU A C 1
ATOM 737 O O . GLU A 1 94 ? -13.719 4.887 5.256 1.00 91.44 94 GLU A O 1
ATOM 742 N N . LEU A 1 95 ? -14.230 5.953 3.341 1.00 90.19 95 LEU A N 1
ATOM 743 C CA . LEU A 1 95 ? -13.482 7.183 3.644 1.00 90.19 95 LEU A CA 1
ATOM 744 C C . LEU A 1 95 ? -13.943 7.823 4.950 1.00 90.19 95 LEU A C 1
ATOM 746 O O . LEU A 1 95 ? -13.133 8.136 5.826 1.00 90.19 95 LEU A O 1
ATOM 750 N N . LEU A 1 96 ? -15.256 8.017 5.094 1.00 90.50 96 LEU A N 1
ATOM 751 C CA . LEU A 1 96 ? -15.833 8.608 6.299 1.00 90.50 96 LEU A CA 1
ATOM 752 C C . LEU A 1 96 ? -15.534 7.756 7.532 1.00 90.50 96 LEU A C 1
ATOM 754 O O . LEU A 1 96 ? -15.279 8.302 8.608 1.00 90.50 96 LEU A O 1
ATOM 758 N N . LYS A 1 97 ? -15.540 6.430 7.382 1.00 93.25 97 LYS A N 1
ATOM 759 C CA . LYS A 1 97 ? -15.247 5.499 8.468 1.00 93.25 97 LYS A CA 1
ATOM 760 C C . LYS A 1 97 ? -13.773 5.532 8.861 1.00 93.25 97 LYS A C 1
ATOM 762 O O . LYS A 1 97 ? -13.505 5.688 10.047 1.00 93.25 97 LYS A O 1
ATOM 767 N N . LEU A 1 98 ? -12.842 5.502 7.903 1.00 91.50 98 LEU A N 1
ATOM 768 C CA . LEU A 1 98 ? -11.399 5.641 8.152 1.00 91.50 98 LEU A CA 1
ATOM 769 C C . LEU A 1 98 ? -11.080 6.933 8.916 1.00 91.50 98 LEU A C 1
ATOM 771 O O . LEU A 1 98 ? -10.356 6.908 9.910 1.00 91.50 98 LEU A O 1
ATOM 775 N N . VAL A 1 99 ? -11.675 8.057 8.503 1.00 90.56 99 VAL A N 1
ATOM 776 C CA . VAL A 1 99 ? -11.497 9.355 9.173 1.00 90.56 99 VAL A CA 1
ATOM 777 C C . VAL A 1 99 ? -12.094 9.345 10.580 1.00 90.56 99 VAL A C 1
ATOM 779 O O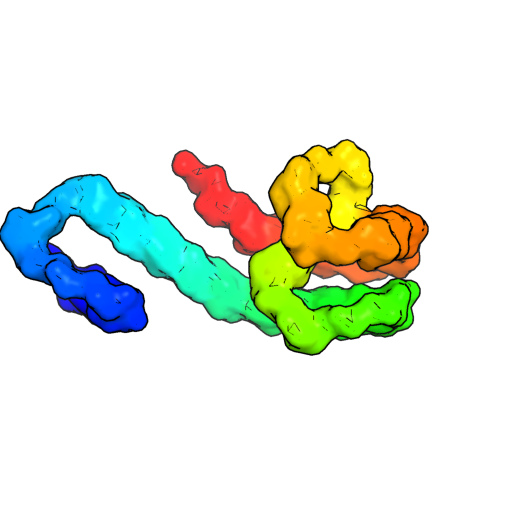 . VAL A 1 99 ? -11.447 9.778 11.535 1.00 90.56 99 VAL A O 1
ATOM 782 N N . LYS A 1 100 ? -13.325 8.845 10.732 1.00 91.56 100 LYS A N 1
ATOM 783 C CA . LYS A 1 100 ? -14.012 8.777 12.029 1.00 91.56 100 LYS A CA 1
ATOM 784 C C . LYS A 1 100 ? -13.241 7.910 13.022 1.00 91.56 100 LYS A C 1
ATOM 786 O O . LYS A 1 100 ? -13.076 8.291 14.182 1.00 91.56 100 LYS A O 1
ATOM 791 N N . ASP A 1 101 ? -12.755 6.767 12.561 1.00 91.44 101 ASP A N 1
ATOM 792 C CA . ASP A 1 101 ? -12.109 5.757 13.385 1.00 91.44 101 ASP A CA 1
ATOM 793 C C . ASP A 1 101 ? -10.598 5.980 13.533 1.00 91.44 101 ASP A C 1
ATOM 795 O O . ASP A 1 101 ? -9.967 5.283 14.320 1.00 91.44 101 ASP A O 1
ATOM 799 N N . ALA A 1 102 ? -10.022 7.011 12.899 1.00 86.81 102 ALA A N 1
ATOM 800 C CA . ALA A 1 102 ? -8.597 7.358 12.969 1.00 86.81 102 ALA A CA 1
ATOM 801 C C . ALA A 1 102 ? -8.031 7.387 14.407 1.00 86.81 102 ALA A C 1
ATOM 803 O O . ALA A 1 102 ? -6.892 6.999 14.666 1.00 86.81 102 ALA A O 1
ATOM 804 N N . HIS A 1 103 ? -8.842 7.801 15.384 1.00 84.44 103 HIS A N 1
ATOM 805 C CA . HIS A 1 103 ? -8.458 7.838 16.796 1.00 84.44 103 HIS A CA 1
ATOM 806 C C . HIS A 1 103 ? -8.253 6.451 17.437 1.00 84.44 103 HIS A C 1
ATOM 808 O O . HIS A 1 103 ? -7.521 6.355 18.425 1.00 84.44 103 HIS A O 1
ATOM 814 N N . LYS A 1 104 ? -8.866 5.391 16.893 1.00 87.00 104 LYS A N 1
ATOM 815 C CA . LYS A 1 104 ? -8.733 4.004 17.369 1.00 87.00 104 LYS A CA 1
ATOM 816 C C . LYS A 1 104 ? -7.343 3.431 17.096 1.00 87.00 104 LYS A C 1
ATOM 818 O O . LYS A 1 104 ? -6.872 2.575 17.832 1.00 87.00 104 LYS A O 1
ATOM 823 N N . TYR A 1 105 ? -6.648 3.974 16.102 1.00 76.75 105 TYR A N 1
ATOM 824 C CA . TYR A 1 105 ? -5.333 3.513 15.666 1.00 76.75 105 TYR A CA 1
ATOM 825 C C . TYR A 1 105 ? -4.181 4.052 16.523 1.00 76.75 105 TYR A C 1
ATOM 827 O O . TYR A 1 105 ? -3.028 3.885 16.165 1.00 76.75 105 TYR A O 1
ATOM 835 N N . LYS A 1 106 ? -4.427 4.710 17.666 1.00 66.75 106 LYS A N 1
ATOM 836 C CA . LYS A 1 106 ? -3.374 5.383 18.459 1.00 66.75 106 LYS A CA 1
ATOM 837 C C . LYS A 1 106 ? -2.196 4.488 18.892 1.00 66.75 106 LYS A C 1
ATOM 839 O O . LYS A 1 106 ? -1.114 5.032 19.089 1.00 66.75 106 LYS A O 1
ATOM 844 N N . GLY A 1 107 ? -2.383 3.171 19.028 1.00 63.56 107 GLY A N 1
ATOM 845 C CA . GLY A 1 107 ? -1.300 2.214 19.308 1.00 63.56 107 GLY A CA 1
ATOM 846 C C . GLY A 1 107 ? -0.493 1.832 18.062 1.00 63.56 107 GLY A C 1
ATOM 847 O O . GLY A 1 107 ? 0.730 1.904 18.080 1.00 63.56 107 GLY A O 1
ATOM 848 N N . SER A 1 108 ? -1.182 1.531 16.959 1.00 58.50 108 SER A N 1
ATOM 849 C CA . SER A 1 108 ? -0.595 1.177 15.659 1.00 58.50 108 SER A CA 1
ATOM 850 C C . SER A 1 108 ? -0.170 2.387 14.826 1.00 58.50 108 SER A C 1
ATOM 852 O O . SER A 1 108 ? 0.497 2.233 13.815 1.00 58.50 108 SER A O 1
ATOM 854 N N . ARG A 1 109 ? -0.499 3.618 15.238 1.00 53.12 109 ARG A N 1
ATOM 855 C CA . ARG A 1 109 ? -0.137 4.859 14.535 1.00 53.12 109 ARG A CA 1
ATOM 856 C C . ARG A 1 109 ? 1.373 5.055 14.471 1.00 53.12 109 ARG A C 1
ATOM 858 O O . ARG A 1 109 ? 1.862 5.646 13.516 1.00 53.12 109 ARG A O 1
ATOM 865 N N . ASN A 1 110 ? 2.109 4.568 15.470 1.00 57.22 110 ASN A N 1
ATOM 866 C CA . ASN A 1 110 ? 3.570 4.577 15.432 1.00 57.22 110 ASN A CA 1
ATOM 867 C C . ASN A 1 110 ? 4.103 3.624 14.356 1.00 57.22 110 ASN A C 1
ATOM 869 O O . ASN A 1 110 ? 5.017 4.011 13.630 1.00 57.22 110 ASN A O 1
ATOM 873 N N . ASP A 1 111 ? 3.482 2.454 14.198 1.00 58.25 111 ASP A N 1
ATOM 874 C CA . ASP A 1 111 ? 3.833 1.471 13.170 1.00 58.25 111 ASP A CA 1
ATOM 875 C C . ASP A 1 111 ? 3.402 1.957 11.784 1.00 58.25 111 ASP A C 1
ATOM 877 O O . ASP A 1 111 ? 4.210 1.992 10.867 1.00 58.25 111 ASP A O 1
ATOM 881 N N . ALA A 1 112 ? 2.185 2.481 11.645 1.00 60.72 112 ALA A N 1
ATOM 882 C CA . ALA A 1 112 ? 1.684 3.109 10.429 1.00 60.72 112 ALA A CA 1
ATOM 883 C C . ALA A 1 112 ? 2.560 4.291 9.984 1.00 60.72 112 ALA A C 1
ATOM 885 O O . ALA A 1 112 ? 2.855 4.426 8.801 1.00 60.72 112 ALA A O 1
ATOM 886 N N . ARG A 1 113 ? 3.048 5.112 10.926 1.00 63.03 113 ARG A N 1
ATOM 887 C CA . ARG A 1 113 ? 3.994 6.201 10.639 1.00 63.03 113 ARG A CA 1
ATOM 888 C C . ARG A 1 113 ? 5.394 5.681 10.298 1.00 63.03 113 ARG A C 1
ATOM 890 O O . ARG A 1 113 ? 6.112 6.333 9.543 1.00 63.03 113 ARG A O 1
ATOM 897 N N . ALA A 1 114 ? 5.807 4.534 10.837 1.00 62.31 114 ALA A N 1
ATOM 898 C CA . ALA A 1 114 ? 7.062 3.878 10.470 1.00 62.31 114 ALA A CA 1
ATOM 899 C C . ALA A 1 114 ? 6.984 3.275 9.056 1.00 62.31 114 ALA A C 1
ATOM 901 O O . ALA A 1 114 ? 7.899 3.481 8.259 1.00 62.31 114 ALA A O 1
ATOM 902 N N . VAL A 1 115 ? 5.867 2.626 8.718 1.00 62.34 115 VAL A N 1
ATOM 903 C CA . VAL A 1 115 ? 5.544 2.127 7.372 1.00 62.34 115 VAL A CA 1
ATOM 904 C C . VAL A 1 115 ? 5.488 3.281 6.385 1.00 62.34 115 VAL A C 1
ATOM 906 O O . VAL A 1 115 ? 6.165 3.251 5.364 1.00 62.34 115 VAL A O 1
ATOM 909 N N . GLU A 1 116 ? 4.781 4.352 6.730 1.00 66.69 116 GLU A N 1
ATOM 910 C CA . GLU A 1 116 ? 4.759 5.590 5.962 1.00 66.69 116 GLU A CA 1
ATOM 911 C C . GLU A 1 116 ? 6.175 6.155 5.764 1.00 66.69 116 GLU A C 1
ATOM 913 O O . GLU A 1 116 ? 6.571 6.457 4.640 1.00 66.69 116 GLU A O 1
ATOM 918 N N . SER A 1 117 ? 6.967 6.264 6.833 1.00 65.00 117 SER A N 1
ATOM 919 C CA . SER A 1 117 ? 8.347 6.750 6.744 1.00 65.00 117 SER A CA 1
ATOM 920 C C . SER A 1 117 ? 9.193 5.859 5.833 1.00 65.00 117 SER A C 1
ATOM 922 O O . SER A 1 117 ? 10.015 6.383 5.094 1.00 65.00 117 SER A O 1
ATOM 924 N N . SER A 1 118 ? 8.979 4.539 5.824 1.00 63.12 118 SER A N 1
ATOM 925 C CA . SER A 1 118 ? 9.649 3.608 4.903 1.00 63.12 118 SER A CA 1
ATOM 926 C C . SER A 1 118 ? 9.171 3.765 3.454 1.00 63.12 118 SER A C 1
ATOM 928 O O . SER A 1 118 ? 9.986 3.659 2.538 1.00 63.12 118 SER A O 1
ATOM 930 N N . ILE A 1 119 ? 7.883 4.054 3.233 1.00 62.62 119 ILE A N 1
ATOM 931 C CA . ILE A 1 119 ? 7.294 4.288 1.904 1.00 62.62 119 ILE A CA 1
ATOM 932 C C . ILE A 1 119 ? 7.801 5.607 1.306 1.00 62.62 119 ILE A C 1
ATOM 934 O O . ILE A 1 119 ? 8.177 5.648 0.137 1.00 62.62 119 ILE A O 1
ATOM 938 N N . TRP A 1 120 ? 7.864 6.683 2.095 1.00 63.53 120 TRP A N 1
ATOM 939 C CA . TRP A 1 120 ? 8.232 8.014 1.596 1.00 63.53 120 TRP A CA 1
ATOM 940 C C . TRP A 1 120 ? 9.698 8.405 1.835 1.00 63.53 120 TRP A C 1
ATOM 942 O O . TRP A 1 120 ? 10.123 9.455 1.351 1.00 63.53 120 TRP A O 1
ATOM 952 N N . ALA A 1 121 ? 10.505 7.585 2.521 1.00 58.41 121 ALA A N 1
ATOM 953 C CA . ALA A 1 121 ? 11.941 7.843 2.704 1.00 58.41 121 ALA A CA 1
ATOM 954 C C . ALA A 1 121 ? 12.710 7.941 1.377 1.00 58.41 121 ALA A C 1
ATOM 956 O O . ALA A 1 121 ? 13.681 8.689 1.309 1.00 58.41 121 ALA A O 1
ATOM 957 N N . ASN A 1 122 ? 12.246 7.260 0.324 1.00 50.56 122 ASN A N 1
ATOM 958 C CA . ASN A 1 122 ? 12.874 7.272 -1.001 1.00 50.56 122 ASN A CA 1
ATOM 959 C C . ASN A 1 122 ? 12.456 8.463 -1.888 1.00 50.56 122 ASN A C 1
ATOM 961 O O . ASN A 1 122 ? 12.877 8.536 -3.035 1.00 50.56 122 ASN A O 1
ATOM 965 N N . LYS A 1 123 ? 11.652 9.415 -1.387 1.00 48.88 123 LYS A N 1
ATOM 966 C CA . LYS A 1 123 ? 11.302 10.652 -2.120 1.00 48.88 123 LYS A CA 1
ATOM 967 C C . LYS A 1 123 ? 12.270 11.823 -1.898 1.00 48.88 123 LYS A C 1
ATOM 969 O O . LYS A 1 123 ? 11.968 12.938 -2.319 1.00 48.88 123 LYS A O 1
ATOM 974 N N . ARG A 1 124 ? 13.402 11.612 -1.222 1.00 39.56 124 ARG A N 1
ATOM 975 C CA . ARG A 1 124 ? 14.470 12.616 -1.139 1.00 39.56 124 ARG A CA 1
ATOM 976 C C . ARG A 1 124 ? 15.528 12.308 -2.188 1.00 39.56 124 ARG A C 1
ATOM 978 O O . ARG A 1 124 ? 16.396 11.489 -1.925 1.00 39.56 124 ARG A O 1
ATOM 985 N N . ASP A 1 125 ? 15.348 12.911 -3.360 1.00 35.62 125 ASP A N 1
ATOM 986 C CA . ASP A 1 125 ? 16.338 13.726 -4.084 1.00 35.62 125 ASP A CA 1
ATOM 987 C C . ASP A 1 125 ? 15.675 14.405 -5.298 1.00 35.62 125 ASP A C 1
ATOM 989 O O . ASP A 1 125 ? 14.976 13.714 -6.076 1.00 35.62 125 ASP A O 1
#

Organism: Oryza punctata (NCBI:txid4537)

Secondary structure (DSSP, 8-state):
--HHHHHHHHHTT----GGG--HHHHHHHHHHHHHHHHHHHHHHHHHHHHHHHHHHH----TT--HHHHHHHHHHHH-TT---HHHHHHS-HHHHHHHHHHGGGGGTTHHHHHHHHHHHHGGG--

Foldseek 3Di:
DDPVLVVQCVVVVHPADPVNDDPVSVVVSVVSVVVVVLCVVLVVLLVVQQVVCCVQQVDRCPPPGSVLSLVLLCCLLCVPPDDPVNPVSDPPVSNVSSNVRSVVCVPCNVVSVVSVCSNCVVVDD

pLDDT: mean 82.15, std 12.3, range [35.62, 94.19]

Sequence (125 aa):
MSQGMNMLLNRYGLDVKPEMVTDTIIKLACLLLDCEYCDVKNSKDLRLTGEYIEELSGIKCEDWDLMRLATGIKIICYPTERSTGEDAMFAQDELLKLVKDAHKYKGSRNDARAVESSIWANKRD